Protein AF-A0A7J7Z7W8-F1 (afdb_monomer_lite)

Structure (mmCIF, N/CA/C/O backbone):
data_AF-A0A7J7Z7W8-F1
#
_entry.id   AF-A0A7J7Z7W8-F1
#
loop_
_atom_site.group_PDB
_atom_site.id
_atom_site.type_symbol
_atom_site.label_atom_id
_atom_site.label_alt_id
_atom_site.label_comp_id
_atom_site.label_asym_id
_atom_site.label_entity_id
_atom_site.label_seq_id
_atom_site.pdbx_PDB_ins_code
_atom_site.Cartn_x
_atom_site.Cartn_y
_atom_site.Cartn_z
_atom_site.occupancy
_atom_site.B_iso_or_equiv
_atom_site.auth_seq_id
_atom_site.auth_comp_id
_atom_site.auth_asym_id
_atom_site.auth_atom_id
_atom_site.pdbx_PDB_model_num
ATOM 1 N N . MET A 1 1 ? 23.072 -9.572 16.597 1.00 33.06 1 MET A N 1
ATOM 2 C CA . MET A 1 1 ? 23.323 -9.308 15.167 1.00 33.06 1 MET A CA 1
ATOM 3 C C . MET A 1 1 ? 21.996 -9.580 14.479 1.00 33.06 1 MET A C 1
ATOM 5 O O . MET A 1 1 ? 21.644 -10.738 14.329 1.00 33.06 1 MET A O 1
ATOM 9 N N . VAL A 1 2 ? 21.174 -8.546 14.287 1.00 29.77 2 VAL A N 1
ATOM 10 C CA . VAL A 1 2 ? 19.830 -8.699 13.705 1.00 29.77 2 VAL A CA 1
ATOM 11 C C . VAL A 1 2 ? 20.012 -8.592 12.200 1.00 29.77 2 VAL A C 1
ATOM 13 O O . VAL A 1 2 ? 20.469 -7.557 11.722 1.00 29.77 2 VAL A O 1
ATOM 16 N N . SER A 1 3 ? 19.764 -9.687 11.484 1.00 31.36 3 SER A N 1
ATOM 17 C CA . SER A 1 3 ? 19.726 -9.650 10.025 1.00 31.36 3 SER A CA 1
ATOM 18 C C . SER A 1 3 ? 18.540 -8.768 9.624 1.00 31.36 3 SER A C 1
ATOM 20 O O . SER A 1 3 ? 17.443 -9.009 10.134 1.00 31.36 3 SER A O 1
ATOM 22 N N . PRO A 1 4 ? 18.718 -7.727 8.796 1.00 38.06 4 PRO A N 1
ATOM 23 C CA . PRO A 1 4 ? 17.596 -6.949 8.291 1.00 38.06 4 PRO A CA 1
ATOM 24 C C . PRO A 1 4 ? 16.749 -7.873 7.410 1.00 38.06 4 PRO A C 1
ATOM 26 O O . PRO A 1 4 ? 17.169 -8.250 6.320 1.00 38.06 4 PRO A O 1
ATOM 29 N N . CYS A 1 5 ? 15.595 -8.313 7.915 1.00 40.31 5 CYS A N 1
ATOM 30 C CA . CYS A 1 5 ? 14.679 -9.164 7.165 1.00 40.31 5 CYS A CA 1
ATOM 31 C C . CYS A 1 5 ? 14.107 -8.374 5.975 1.00 40.31 5 CYS A C 1
ATOM 33 O O . CYS A 1 5 ? 13.379 -7.409 6.202 1.00 40.31 5 CYS A O 1
ATOM 35 N N . PRO A 1 6 ? 14.327 -8.802 4.719 1.00 45.56 6 PRO A N 1
ATOM 36 C CA . PRO A 1 6 ? 13.657 -8.243 3.540 1.00 45.56 6 PRO A CA 1
ATOM 37 C C . PRO A 1 6 ? 12.167 -8.651 3.443 1.00 45.56 6 PRO A C 1
ATOM 39 O O . PRO A 1 6 ? 11.600 -8.644 2.360 1.00 45.56 6 PRO A O 1
ATOM 42 N N . LEU A 1 7 ? 11.547 -9.066 4.556 1.00 53.44 7 LEU A N 1
ATOM 43 C CA . LEU A 1 7 ? 10.256 -9.769 4.609 1.00 53.44 7 LEU A CA 1
ATOM 44 C C . LEU A 1 7 ? 9.071 -8.883 5.033 1.00 53.44 7 LEU A C 1
ATOM 46 O O . LEU A 1 7 ? 7.964 -9.387 5.147 1.00 53.44 7 LEU A O 1
ATOM 50 N N . LEU A 1 8 ? 9.283 -7.590 5.294 1.00 70.12 8 LEU A N 1
ATOM 51 C CA . LEU A 1 8 ? 8.230 -6.698 5.804 1.00 70.12 8 LEU A CA 1
ATOM 52 C C . LEU A 1 8 ? 7.486 -5.901 4.719 1.00 70.12 8 LEU A C 1
ATOM 54 O O . LEU A 1 8 ? 6.616 -5.104 5.054 1.00 70.12 8 LEU A O 1
ATOM 58 N N . SER A 1 9 ? 7.796 -6.067 3.433 1.00 77.62 9 SER A N 1
ATOM 59 C CA . SER A 1 9 ? 7.001 -5.437 2.375 1.00 77.62 9 SER A CA 1
ATOM 60 C C . SER A 1 9 ? 5.740 -6.248 2.081 1.00 77.62 9 SER A C 1
ATOM 62 O O . SER A 1 9 ? 5.758 -7.477 2.089 1.00 77.62 9 SER A O 1
ATOM 64 N N . LEU A 1 10 ? 4.642 -5.554 1.796 1.00 86.56 10 LEU A N 1
ATOM 65 C CA . LEU A 1 10 ? 3.400 -6.159 1.332 1.00 86.56 10 LEU A CA 1
ATOM 66 C C . LEU A 1 10 ? 3.492 -6.370 -0.192 1.00 86.56 10 LEU A C 1
ATOM 68 O O . LEU A 1 10 ? 3.542 -5.378 -0.929 1.00 86.56 10 LEU A O 1
ATOM 72 N N . PRO A 1 11 ? 3.553 -7.620 -0.690 1.00 88.31 11 PRO A N 1
ATOM 73 C CA . PRO A 1 11 ? 3.566 -7.890 -2.121 1.00 88.31 11 PRO A CA 1
ATOM 74 C C . PRO A 1 11 ? 2.190 -7.635 -2.733 1.00 88.31 11 PRO A C 1
ATOM 76 O O . PRO A 1 11 ? 1.158 -7.925 -2.125 1.00 88.31 11 PRO A O 1
ATOM 79 N N . VAL A 1 12 ? 2.175 -7.118 -3.958 1.00 89.12 12 VAL A N 1
ATOM 80 C CA . VAL A 1 12 ? 0.946 -6.819 -4.697 1.00 89.12 12 VAL A CA 1
ATOM 81 C C . VAL A 1 12 ? 1.033 -7.427 -6.089 1.00 89.12 12 VAL A C 1
ATOM 83 O O . VAL A 1 12 ? 2.058 -7.337 -6.757 1.00 89.12 12 VAL A O 1
ATOM 86 N N . SER A 1 13 ? -0.066 -8.021 -6.547 1.00 89.94 13 SER A N 1
ATOM 87 C CA . SER A 1 13 ? -0.186 -8.555 -7.903 1.00 89.94 13 SER A CA 1
ATOM 88 C C . SER A 1 13 ? -1.313 -7.842 -8.644 1.00 89.94 13 SER A C 1
ATOM 90 O O . SER A 1 13 ? -2.403 -7.650 -8.109 1.00 89.94 13 SER A O 1
ATOM 92 N N . LEU A 1 14 ? -1.050 -7.455 -9.893 1.00 88.31 14 LEU A N 1
ATOM 93 C CA . LEU A 1 14 ? -2.052 -6.952 -10.843 1.00 88.31 14 LEU A CA 1
ATOM 94 C C . LEU A 1 14 ? -2.590 -8.072 -11.752 1.00 88.31 14 LEU A C 1
ATOM 96 O O . LEU A 1 14 ? -3.246 -7.803 -12.760 1.00 88.31 14 LEU A O 1
ATOM 100 N N . GLY A 1 15 ? -2.247 -9.330 -11.465 1.00 87.25 15 GLY A N 1
ATOM 101 C CA . GLY A 1 15 ? -2.573 -10.504 -12.275 1.00 87.25 15 GLY A CA 1
ATOM 102 C C . GLY A 1 15 ? -1.638 -10.718 -13.470 1.00 87.25 15 GLY A C 1
ATOM 103 O O . GLY A 1 15 ? -1.254 -11.851 -13.738 1.00 87.25 15 GLY A O 1
ATOM 104 N N . PHE A 1 16 ? -1.236 -9.655 -14.177 1.00 89.62 16 PHE A N 1
ATOM 105 C CA . PHE A 1 16 ? -0.232 -9.739 -15.255 1.00 89.62 16 PHE A CA 1
ATOM 106 C C . PHE A 1 16 ? 1.184 -9.333 -14.817 1.00 89.62 16 PHE A C 1
ATOM 108 O O . PHE A 1 16 ? 2.139 -9.561 -15.558 1.00 89.62 16 PHE A O 1
ATOM 115 N N . PHE A 1 17 ? 1.313 -8.697 -13.651 1.00 89.00 17 PHE A N 1
ATOM 116 C CA . PHE A 1 17 ? 2.566 -8.182 -13.107 1.00 89.00 17 PHE A CA 1
ATOM 117 C C . PHE A 1 17 ? 2.568 -8.359 -11.588 1.00 89.00 17 PHE A C 1
ATOM 119 O O . PHE A 1 17 ? 1.592 -7.985 -10.935 1.00 89.00 17 PHE A O 1
ATOM 126 N N . GLU A 1 18 ? 3.639 -8.945 -11.052 1.00 87.94 18 GLU A N 1
ATOM 127 C CA . GLU A 1 18 ? 3.727 -9.372 -9.644 1.00 87.94 18 GLU A CA 1
ATOM 128 C C . GLU A 1 18 ? 4.932 -8.774 -8.900 1.00 87.94 18 GLU A C 1
ATOM 130 O O . GLU A 1 18 ? 5.027 -8.899 -7.683 1.00 87.94 18 GLU A O 1
ATOM 135 N N . ASP A 1 19 ? 5.833 -8.081 -9.603 1.00 89.62 19 ASP A N 1
ATOM 136 C CA . ASP A 1 19 ? 7.019 -7.442 -9.020 1.00 89.62 19 ASP A CA 1
ATOM 137 C C . ASP A 1 19 ? 6.677 -6.055 -8.440 1.00 89.62 19 ASP A C 1
ATOM 139 O O . ASP A 1 19 ? 7.302 -5.040 -8.763 1.00 89.62 19 ASP A O 1
ATOM 143 N N . ILE A 1 20 ? 5.632 -5.995 -7.605 1.00 90.75 20 ILE A N 1
ATOM 144 C CA . ILE A 1 20 ? 5.186 -4.786 -6.899 1.00 90.75 20 ILE A CA 1
ATOM 145 C C . ILE A 1 20 ? 5.286 -5.020 -5.398 1.00 90.75 20 ILE A C 1
ATOM 147 O O . ILE A 1 20 ? 4.735 -5.983 -4.863 1.00 90.75 20 ILE A O 1
ATOM 151 N N . LEU A 1 21 ? 5.944 -4.098 -4.703 1.00 90.38 21 LEU A N 1
ATOM 152 C CA . LEU A 1 21 ? 6.161 -4.174 -3.263 1.00 90.38 21 LEU A CA 1
ATOM 153 C C . LEU A 1 21 ? 5.723 -2.868 -2.602 1.00 90.38 21 LEU A C 1
ATOM 155 O O . LEU A 1 21 ? 6.112 -1.786 -3.039 1.00 90.38 21 LEU A O 1
ATOM 159 N N . ILE A 1 22 ? 4.940 -2.954 -1.529 1.00 91.25 22 ILE A N 1
ATOM 160 C CA . ILE A 1 22 ? 4.631 -1.805 -0.673 1.00 91.25 22 ILE A CA 1
ATOM 161 C C . ILE A 1 22 ? 5.493 -1.911 0.591 1.00 91.25 22 ILE A C 1
ATOM 163 O O . ILE A 1 22 ? 5.314 -2.848 1.372 1.00 91.25 22 ILE A O 1
ATOM 167 N N . PRO A 1 23 ? 6.441 -0.988 0.807 1.00 90.81 23 PRO A N 1
ATOM 168 C CA . PRO A 1 23 ? 7.260 -0.977 2.002 1.00 90.81 23 PRO A CA 1
ATOM 169 C C . PRO A 1 23 ? 6.432 -0.660 3.259 1.00 90.81 23 PRO A C 1
ATOM 171 O O . PRO A 1 23 ? 5.461 0.098 3.170 1.00 90.81 23 PRO A O 1
ATOM 174 N N . PRO A 1 24 ? 6.843 -1.148 4.442 1.00 87.25 24 PRO A N 1
ATOM 175 C CA . PRO A 1 24 ? 6.146 -0.889 5.700 1.00 87.25 24 PRO A CA 1
ATOM 176 C C . PRO A 1 24 ? 6.056 0.604 6.039 1.00 87.25 24 PRO A C 1
ATOM 178 O O . PRO A 1 24 ? 5.051 1.058 6.587 1.00 87.25 24 PRO A O 1
ATOM 181 N N . GLU A 1 25 ? 7.062 1.403 5.665 1.00 88.44 25 GLU A N 1
ATOM 182 C CA . GLU A 1 25 ? 7.016 2.861 5.845 1.00 88.44 25 GLU A CA 1
ATOM 183 C C . GLU A 1 25 ? 5.948 3.556 4.987 1.00 88.44 25 GLU A C 1
ATOM 185 O O . GLU A 1 25 ? 5.559 4.685 5.281 1.00 88.44 25 GLU A O 1
ATOM 190 N N . SER A 1 26 ? 5.470 2.890 3.936 1.00 90.69 26 SER A N 1
ATOM 191 C CA . SER A 1 26 ? 4.446 3.391 3.014 1.00 90.69 26 SER A CA 1
ATOM 192 C C . SER A 1 26 ? 3.057 2.795 3.280 1.00 90.69 26 SER A C 1
ATOM 194 O O . SER A 1 26 ? 2.133 2.993 2.486 1.00 90.69 26 SER A O 1
ATOM 196 N N . LEU A 1 27 ? 2.893 2.084 4.399 1.00 90.25 27 LEU A N 1
ATOM 197 C CA . LEU A 1 27 ? 1.598 1.629 4.903 1.00 90.25 27 LEU A CA 1
ATOM 198 C C . LEU A 1 27 ? 0.879 2.734 5.690 1.00 90.25 27 LEU A C 1
ATOM 200 O O . LEU A 1 27 ? 1.465 3.757 6.057 1.00 90.25 27 LEU A O 1
ATOM 204 N N . GLN A 1 28 ? -0.409 2.520 5.958 1.00 88.88 28 GLN A N 1
ATOM 205 C CA . GLN A 1 28 ? -1.223 3.437 6.755 1.00 88.88 28 GLN A CA 1
ATOM 206 C C . GLN A 1 28 ? -0.808 3.408 8.219 1.00 88.88 28 GLN A C 1
ATOM 208 O O . GLN A 1 28 ? -0.731 2.348 8.826 1.00 88.88 28 GLN A O 1
ATOM 213 N N . GLN A 1 29 ? -0.528 4.584 8.777 1.00 87.62 29 GLN A N 1
ATOM 214 C CA . GLN A 1 29 ? -0.043 4.718 10.144 1.00 87.62 29 GLN A CA 1
ATOM 215 C C . GLN A 1 29 ? -1.201 5.024 11.107 1.00 87.62 29 GLN A C 1
ATOM 217 O O . GLN A 1 29 ? -2.076 5.817 10.745 1.00 87.62 29 GLN A O 1
ATOM 222 N N . PRO A 1 30 ? -1.185 4.466 12.329 1.00 89.44 30 PRO A N 1
ATOM 223 C CA . PRO A 1 30 ? -0.219 3.484 12.842 1.00 89.44 30 PRO A CA 1
ATOM 224 C C . PRO A 1 30 ? -0.428 2.066 12.266 1.00 89.44 30 PRO A C 1
ATOM 226 O O . PRO A 1 30 ? -1.527 1.522 12.325 1.00 89.44 30 PRO A O 1
ATOM 229 N N . ALA A 1 31 ? 0.638 1.459 11.727 1.00 86.50 31 ALA A N 1
ATOM 230 C CA . ALA A 1 31 ? 0.623 0.082 11.214 1.00 86.50 31 ALA A CA 1
ATOM 231 C C . ALA A 1 31 ? 1.392 -0.858 12.152 1.00 86.50 31 ALA A C 1
ATOM 233 O O . ALA A 1 31 ? 2.498 -0.529 12.591 1.00 86.50 31 ALA A O 1
ATOM 234 N N . LYS A 1 32 ? 0.859 -2.055 12.399 1.00 87.94 32 LYS A N 1
ATOM 235 C CA . LYS A 1 32 ? 1.526 -3.139 13.133 1.00 87.94 32 LYS A CA 1
ATOM 236 C C . LYS A 1 32 ? 1.520 -4.415 12.298 1.00 87.94 32 LYS A C 1
ATOM 238 O O . LYS A 1 32 ? 0.547 -4.703 11.613 1.00 87.94 32 LYS A O 1
ATOM 243 N N . PHE A 1 33 ? 2.612 -5.170 12.339 1.00 86.88 33 PHE A N 1
ATOM 244 C CA . PHE A 1 33 ? 2.661 -6.498 11.733 1.00 86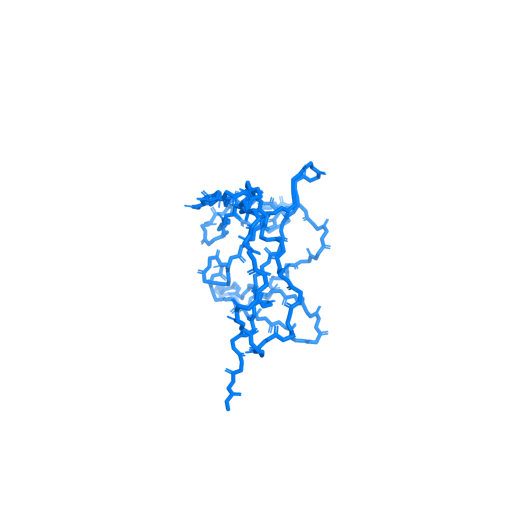.88 33 PHE A CA 1
ATOM 245 C C . PHE A 1 33 ? 2.290 -7.535 12.791 1.00 86.88 33 PHE A C 1
ATOM 247 O O . PHE A 1 33 ? 2.921 -7.578 13.852 1.00 86.88 33 PHE A O 1
ATOM 254 N N . ASP A 1 34 ? 1.269 -8.340 12.516 1.00 85.62 34 ASP A N 1
ATOM 255 C CA . ASP A 1 34 ? 0.889 -9.462 13.365 1.00 85.62 34 ASP A CA 1
ATOM 256 C C . ASP A 1 34 ? 1.703 -10.699 12.961 1.00 85.62 34 ASP A C 1
ATOM 258 O O . ASP A 1 34 ? 1.527 -11.247 11.875 1.00 85.62 34 ASP A O 1
ATOM 262 N N . ASP A 1 35 ? 2.622 -11.139 13.826 1.00 83.31 35 ASP A N 1
ATOM 263 C CA . ASP A 1 35 ? 3.480 -12.300 13.552 1.00 83.31 35 ASP A CA 1
ATOM 264 C C . ASP A 1 35 ? 2.712 -13.634 13.605 1.00 83.31 35 ASP A C 1
ATOM 266 O O . ASP A 1 35 ? 3.125 -14.607 12.975 1.00 83.31 35 ASP A O 1
ATOM 270 N N . ALA A 1 36 ? 1.584 -13.702 14.315 1.00 84.81 36 ALA A N 1
ATOM 271 C CA . ALA A 1 36 ? 0.785 -14.921 14.389 1.00 84.81 36 ALA A CA 1
ATOM 272 C C . ALA A 1 36 ? -0.020 -15.137 13.102 1.00 84.81 36 ALA A C 1
ATOM 274 O O . ALA A 1 36 ? -0.095 -16.265 12.609 1.00 84.81 36 ALA A O 1
ATOM 275 N N . GLU A 1 37 ? -0.590 -14.064 12.554 1.00 82.06 37 GLU A N 1
ATOM 276 C CA . GLU A 1 37 ? -1.403 -14.106 11.331 1.00 82.06 37 GLU A CA 1
ATOM 277 C C . GLU A 1 37 ? -0.599 -13.793 10.058 1.00 82.06 37 GLU A C 1
ATOM 279 O O . GLU A 1 37 ? -1.066 -14.067 8.956 1.00 82.06 37 GLU A O 1
ATOM 284 N N . GLN A 1 38 ? 0.638 -13.298 10.199 1.00 83.31 38 GLN A N 1
ATOM 285 C CA . GLN A 1 38 ? 1.519 -12.863 9.106 1.00 83.31 38 GLN A CA 1
ATOM 286 C C . GLN A 1 38 ? 0.859 -11.806 8.202 1.00 83.31 38 GLN A C 1
ATOM 288 O O . GLN A 1 38 ? 1.054 -11.797 6.984 1.00 83.31 38 GLN A O 1
ATOM 293 N N . VAL A 1 39 ? 0.083 -10.900 8.805 1.00 86.19 39 VAL A N 1
ATOM 294 C CA . VAL A 1 39 ? -0.644 -9.823 8.118 1.00 86.19 39 VAL A CA 1
ATOM 295 C C . VAL A 1 39 ? -0.316 -8.461 8.713 1.00 86.19 39 VAL A C 1
ATOM 297 O O . VAL A 1 39 ? 0.060 -8.321 9.879 1.00 86.19 39 VAL A O 1
ATOM 300 N N . TRP A 1 40 ? -0.475 -7.430 7.890 1.00 87.88 40 TRP A N 1
ATOM 301 C CA . TRP A 1 40 ? -0.397 -6.047 8.338 1.00 87.88 40 TRP A CA 1
ATOM 302 C C . TRP A 1 40 ? -1.744 -5.591 8.882 1.00 87.88 40 TRP A C 1
ATOM 304 O O . TRP A 1 40 ? -2.780 -5.831 8.271 1.00 87.88 40 TRP A O 1
ATOM 314 N N . VAL A 1 41 ? -1.721 -4.899 10.013 1.00 89.56 41 VAL A N 1
ATOM 315 C CA . VAL A 1 41 ? -2.901 -4.342 10.667 1.00 89.56 41 VAL A CA 1
ATOM 316 C C . VAL A 1 41 ? -2.726 -2.838 10.757 1.00 89.56 41 VAL A C 1
ATOM 318 O O . VAL A 1 41 ? -1.721 -2.346 11.275 1.00 89.56 41 VAL A O 1
ATOM 321 N N . TRP A 1 42 ? -3.700 -2.105 10.240 1.00 90.81 42 TRP A N 1
ATOM 322 C CA . TRP A 1 42 ? -3.806 -0.670 10.424 1.00 90.81 42 TRP A CA 1
ATOM 323 C C . TRP A 1 42 ? -4.698 -0.383 11.629 1.00 90.81 42 TRP A C 1
ATOM 325 O O . TRP A 1 42 ? -5.852 -0.801 11.668 1.00 90.81 42 TRP A O 1
ATOM 335 N N . GLU A 1 43 ? -4.161 0.316 12.622 1.00 90.00 43 GLU A N 1
ATOM 336 C CA . GLU A 1 43 ? -4.902 0.701 13.819 1.00 90.00 43 GLU A CA 1
ATOM 337 C C . GLU A 1 43 ? -5.508 2.094 13.598 1.00 90.00 43 GLU A C 1
ATOM 339 O O . GLU A 1 43 ? -4.840 3.125 13.672 1.00 90.00 43 GLU A O 1
ATOM 344 N N . TYR A 1 44 ? -6.790 2.125 13.248 1.00 86.12 44 TYR A N 1
ATOM 345 C CA . TYR A 1 44 ? -7.525 3.346 12.953 1.00 86.12 44 TYR A CA 1
ATOM 346 C C . TYR A 1 44 ? -8.134 3.936 14.230 1.00 86.12 44 TYR A C 1
ATOM 348 O O . TYR A 1 44 ? -9.091 3.398 14.789 1.00 86.12 44 TYR A O 1
ATOM 356 N N . GLU A 1 45 ? -7.582 5.054 14.704 1.00 86.44 45 GLU A N 1
ATOM 357 C CA . GLU A 1 45 ? -8.093 5.761 15.882 1.00 86.44 45 GLU A CA 1
ATOM 358 C C . GLU A 1 45 ? -9.330 6.610 15.547 1.00 86.44 45 GLU A C 1
ATOM 360 O O . GLU A 1 45 ? -9.291 7.502 14.697 1.00 86.44 45 GLU A O 1
ATOM 365 N N . THR A 1 46 ? -10.425 6.367 16.268 1.00 82.12 46 THR A N 1
ATOM 366 C CA . THR A 1 46 ? -11.668 7.149 16.215 1.00 82.12 46 THR A CA 1
ATOM 367 C C . THR A 1 46 ? -12.015 7.718 17.591 1.00 82.12 46 THR A C 1
ATOM 369 O O . THR A 1 46 ? -11.422 7.351 18.606 1.00 82.12 46 THR A O 1
ATOM 372 N N . GLU A 1 47 ? -13.020 8.595 17.652 1.00 81.69 47 GLU A N 1
ATOM 373 C CA . GLU A 1 47 ? -13.546 9.141 18.913 1.00 81.69 47 GLU A CA 1
ATOM 374 C C . GLU A 1 47 ? -14.122 8.049 19.841 1.00 81.69 47 GLU A C 1
ATOM 376 O O . GLU A 1 47 ? -14.219 8.247 21.053 1.00 81.69 47 GLU A O 1
ATOM 381 N N . GLU A 1 48 ? -14.484 6.894 19.275 1.00 79.50 48 GLU A N 1
ATOM 382 C CA . GLU A 1 48 ? -15.086 5.746 19.961 1.00 79.50 48 GLU A CA 1
ATOM 383 C C . GLU A 1 48 ? -14.044 4.690 20.380 1.00 79.50 48 GLU A C 1
ATOM 385 O O . GLU A 1 48 ? -14.357 3.794 21.169 1.00 79.50 48 GLU A O 1
ATOM 390 N N . GLY A 1 49 ? -12.798 4.818 19.910 1.00 83.38 49 GLY A N 1
ATOM 391 C CA . GLY A 1 49 ? -11.688 3.911 20.205 1.00 83.38 49 GLY A CA 1
ATOM 392 C C . GLY A 1 49 ? -10.809 3.602 18.989 1.00 83.38 49 GLY A C 1
ATOM 393 O O . GLY A 1 49 ? -11.030 4.108 17.889 1.00 83.38 49 GLY A O 1
ATOM 394 N N . ALA A 1 50 ? -9.798 2.759 19.202 1.00 85.38 50 ALA A N 1
ATOM 395 C CA . ALA A 1 50 ? -8.943 2.231 18.142 1.00 85.38 50 ALA A CA 1
ATOM 396 C C . ALA A 1 50 ? -9.590 0.998 17.489 1.00 85.38 50 ALA A C 1
ATO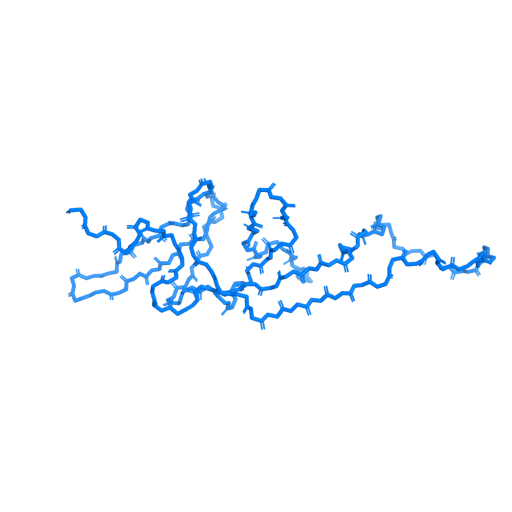M 398 O O . ALA A 1 50 ? -10.025 0.078 18.188 1.00 85.38 50 ALA A O 1
ATOM 399 N N . HIS A 1 51 ? -9.649 0.987 16.159 1.00 87.62 51 HIS A N 1
ATOM 400 C CA . HIS A 1 51 ? -10.160 -0.113 15.348 1.00 87.62 51 HIS A CA 1
ATOM 401 C C . HIS A 1 51 ? -9.024 -0.776 14.575 1.00 87.62 51 HIS A C 1
ATOM 403 O O . HIS A 1 51 ? -8.326 -0.118 13.811 1.00 87.62 51 HIS A O 1
ATOM 409 N N . ASP A 1 52 ? -8.884 -2.089 14.728 1.00 89.06 52 ASP A N 1
ATOM 410 C CA . ASP A 1 52 ? -7.895 -2.874 13.996 1.00 89.06 52 ASP A CA 1
ATOM 411 C C . ASP A 1 52 ? -8.455 -3.294 12.632 1.00 89.06 52 ASP A C 1
ATOM 413 O O . ASP A 1 52 ? -9.419 -4.058 12.542 1.00 89.06 52 ASP A O 1
ATOM 417 N N . LEU A 1 53 ? -7.855 -2.771 11.565 1.00 88.62 53 LEU A N 1
ATOM 418 C CA . LEU A 1 53 ? -8.179 -3.080 10.177 1.00 88.62 53 LEU A CA 1
ATOM 419 C C . LEU A 1 53 ? -7.082 -3.961 9.583 1.00 88.62 53 LEU A C 1
ATOM 421 O O . LEU A 1 53 ? -5.959 -3.519 9.343 1.00 88.62 53 LEU A O 1
ATOM 425 N N . TYR A 1 54 ? -7.417 -5.223 9.347 1.00 88.50 54 TYR A N 1
ATOM 426 C CA . TYR A 1 54 ? -6.497 -6.224 8.823 1.00 88.50 54 TYR A CA 1
ATOM 427 C C . TYR A 1 54 ? -6.353 -6.084 7.304 1.00 88.50 54 TYR A C 1
ATOM 429 O O . TYR A 1 54 ? -7.327 -5.841 6.589 1.00 88.50 54 TYR A O 1
ATOM 437 N N . MET A 1 55 ? -5.124 -6.211 6.807 1.00 86.94 55 MET A N 1
ATOM 438 C CA . MET A 1 55 ? -4.822 -6.321 5.382 1.00 86.94 55 MET A CA 1
ATOM 439 C C . MET A 1 55 ? -4.849 -7.793 4.984 1.00 86.94 55 MET A C 1
ATOM 441 O O . MET A 1 55 ? -3.811 -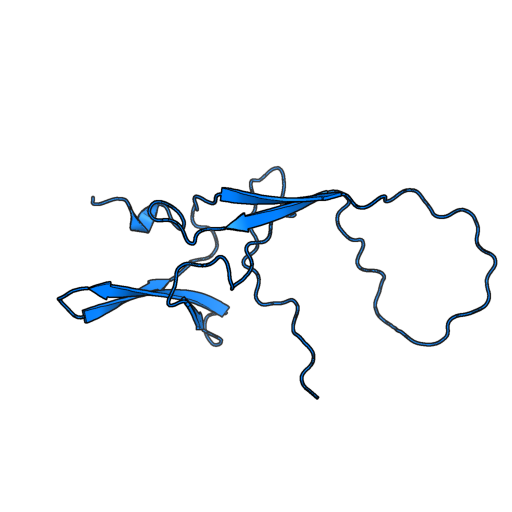8.458 4.942 1.00 86.94 55 MET A O 1
ATOM 445 N N . ASP A 1 56 ? -6.047 -8.296 4.706 1.00 82.88 56 ASP A N 1
ATOM 446 C CA . ASP A 1 56 ? -6.241 -9.683 4.308 1.00 82.88 56 ASP A CA 1
ATOM 447 C C . ASP A 1 56 ? -5.625 -9.977 2.935 1.00 82.88 56 ASP A C 1
ATOM 449 O O . ASP A 1 56 ? -5.748 -9.220 1.964 1.00 82.88 56 ASP A O 1
ATOM 453 N N . THR A 1 57 ? -4.954 -11.124 2.832 1.00 81.25 57 THR A N 1
ATOM 454 C CA . THR A 1 57 ? -4.387 -11.573 1.561 1.00 81.25 57 THR A CA 1
ATOM 455 C C . THR A 1 57 ? -5.497 -11.960 0.588 1.00 81.25 57 THR A C 1
ATOM 457 O O . THR A 1 57 ? -6.392 -12.728 0.936 1.00 81.25 57 THR A O 1
ATOM 460 N N . GLY A 1 58 ? -5.390 -11.509 -0.662 1.00 82.06 58 GLY A N 1
ATOM 461 C CA . GLY A 1 58 ? -6.338 -11.855 -1.726 1.00 82.06 58 GLY A CA 1
ATOM 462 C C . GLY A 1 58 ? -7.521 -10.896 -1.863 1.00 82.06 58 GLY A C 1
ATOM 463 O O . GLY A 1 58 ? -8.329 -11.082 -2.772 1.00 82.06 58 GLY A O 1
ATOM 464 N N . GLU A 1 59 ? -7.607 -9.863 -1.025 1.00 86.56 59 GLU A N 1
ATOM 465 C CA . GLU A 1 59 ? -8.537 -8.757 -1.241 1.00 86.56 59 GLU A CA 1
ATOM 466 C C . GLU A 1 59 ? -8.003 -7.741 -2.259 1.00 86.56 59 GLU A C 1
ATOM 468 O O . GLU A 1 59 ? -6.798 -7.568 -2.459 1.00 86.56 59 GLU A O 1
ATOM 473 N N . GLU A 1 60 ? -8.930 -7.048 -2.919 1.00 89.88 60 GLU A N 1
ATOM 474 C CA . GLU A 1 60 ? -8.595 -5.981 -3.854 1.00 89.88 60 GLU A CA 1
ATOM 475 C C . GLU A 1 60 ? -8.165 -4.718 -3.099 1.00 89.88 60 GLU A C 1
ATOM 477 O O . GLU A 1 60 ? -8.909 -4.160 -2.283 1.00 89.88 60 GLU A O 1
ATOM 482 N N . ILE A 1 61 ? -6.972 -4.222 -3.431 1.00 90.81 61 ILE A N 1
ATOM 483 C CA . ILE A 1 61 ? -6.406 -3.008 -2.845 1.00 90.81 61 ILE A CA 1
ATOM 484 C C . ILE A 1 61 ? -6.234 -1.907 -3.893 1.00 90.81 61 ILE A C 1
ATOM 486 O O . ILE A 1 61 ? -5.926 -2.163 -5.059 1.00 90.81 61 ILE A O 1
ATOM 490 N N . ARG A 1 62 ? -6.373 -0.651 -3.469 1.00 93.12 62 ARG A N 1
ATOM 491 C CA . ARG A 1 62 ? -5.901 0.521 -4.213 1.00 93.12 62 ARG A CA 1
ATOM 492 C C . ARG A 1 62 ? -4.574 0.965 -3.638 1.00 93.12 62 ARG A C 1
ATOM 494 O O . ARG A 1 62 ? -4.488 1.295 -2.463 1.00 93.12 62 ARG A O 1
ATOM 501 N N . PHE A 1 63 ? -3.561 1.048 -4.480 1.00 94.00 63 PHE A N 1
ATOM 502 C CA . PHE A 1 63 ? -2.264 1.592 -4.110 1.00 94.00 63 PHE A CA 1
ATOM 503 C C . PHE A 1 63 ? -1.817 2.608 -5.149 1.00 94.00 63 PHE A C 1
ATOM 505 O O . PHE A 1 63 ? -2.308 2.641 -6.281 1.00 94.00 63 PHE A O 1
ATOM 512 N N . ARG A 1 64 ? -0.879 3.454 -4.749 1.00 94.81 64 ARG A N 1
ATOM 513 C CA . ARG A 1 64 ? -0.242 4.432 -5.618 1.00 94.81 64 ARG A CA 1
ATOM 514 C C . ARG A 1 64 ? 1.193 4.005 -5.866 1.00 94.81 64 ARG A C 1
ATOM 516 O O . ARG A 1 64 ? 1.916 3.740 -4.916 1.00 94.81 64 ARG A O 1
ATOM 523 N N . VAL A 1 65 ? 1.617 3.972 -7.125 1.00 94.88 65 VAL A N 1
ATOM 524 C CA . VAL A 1 65 ? 3.036 3.785 -7.456 1.00 94.88 65 VAL A CA 1
ATOM 525 C C . VAL A 1 65 ? 3.791 5.055 -7.072 1.00 94.88 65 VAL A C 1
ATOM 527 O O . VAL A 1 65 ? 3.391 6.156 -7.463 1.00 94.88 65 VAL A O 1
ATOM 530 N N . VAL A 1 66 ? 4.846 4.900 -6.278 1.00 94.56 66 VAL A N 1
ATOM 531 C CA . VAL A 1 66 ? 5.686 6.007 -5.796 1.00 94.56 66 VAL A CA 1
ATOM 532 C C . VAL A 1 66 ? 7.099 5.958 -6.356 1.00 94.56 66 VAL A C 1
ATOM 534 O O . VAL A 1 66 ? 7.718 7.012 -6.472 1.00 94.56 66 VAL A O 1
ATOM 537 N N . ASP A 1 67 ? 7.581 4.774 -6.729 1.00 92.19 67 ASP A N 1
ATOM 538 C CA . ASP A 1 67 ? 8.903 4.594 -7.320 1.00 92.19 67 ASP A CA 1
ATOM 539 C C . ASP A 1 67 ? 8.911 3.407 -8.292 1.00 92.19 67 ASP A C 1
ATOM 541 O O . ASP A 1 67 ? 8.087 2.490 -8.192 1.00 92.19 67 ASP A O 1
ATOM 545 N N . GLU A 1 68 ? 9.840 3.439 -9.244 1.00 93.25 68 GLU A N 1
ATOM 546 C CA . GLU A 1 68 ? 10.059 2.368 -10.211 1.00 93.25 68 GLU A CA 1
ATOM 547 C C . GLU A 1 68 ? 11.556 2.130 -10.423 1.00 93.25 68 GLU A C 1
ATOM 549 O O . GLU A 1 68 ? 12.348 3.069 -10.507 1.00 93.25 68 GLU A O 1
ATOM 554 N N . SER A 1 69 ? 11.948 0.863 -10.533 1.00 88.69 69 SER A N 1
ATOM 555 C CA . SER A 1 69 ? 13.343 0.465 -10.702 1.00 88.69 69 SER A CA 1
ATOM 556 C C . SER A 1 69 ? 13.486 -0.519 -11.851 1.00 88.69 69 SER A C 1
ATOM 558 O O . SER A 1 69 ? 12.726 -1.483 -11.963 1.00 88.69 69 SER A O 1
ATOM 560 N N . PHE A 1 70 ? 14.490 -0.280 -12.694 1.00 89.88 70 PHE A N 1
ATOM 561 C CA . PHE A 1 70 ? 14.879 -1.177 -13.773 1.00 89.88 70 PHE A CA 1
ATOM 562 C C . PHE A 1 70 ? 16.284 -1.704 -13.521 1.00 89.88 70 PHE A C 1
ATOM 564 O O . PHE A 1 70 ? 17.219 -0.928 -13.311 1.00 89.88 70 PHE A O 1
ATOM 571 N N . VAL A 1 71 ? 16.440 -3.020 -13.608 1.00 86.25 71 VAL A N 1
ATOM 572 C CA . VAL A 1 71 ? 17.733 -3.691 -13.478 1.00 86.25 71 VAL A CA 1
ATOM 573 C C . VAL A 1 71 ? 18.121 -4.267 -14.834 1.00 86.25 71 VAL A C 1
ATOM 575 O O . VAL A 1 71 ? 17.366 -5.028 -15.444 1.00 86.25 71 VAL A O 1
ATOM 578 N N . ASP A 1 72 ? 19.308 -3.897 -15.323 1.00 81.81 72 ASP A N 1
ATOM 579 C CA . ASP A 1 72 ? 19.845 -4.473 -16.554 1.00 81.81 72 ASP A CA 1
ATOM 580 C C . ASP A 1 72 ? 20.183 -5.950 -16.324 1.00 81.81 72 ASP A C 1
ATOM 582 O O . ASP A 1 72 ? 21.094 -6.297 -15.575 1.00 81.81 72 ASP A O 1
ATOM 586 N N . THR A 1 73 ? 19.424 -6.824 -16.980 1.00 79.38 73 THR A N 1
ATOM 587 C CA . THR A 1 73 ? 19.593 -8.283 -16.917 1.00 79.38 73 THR A CA 1
ATOM 588 C C . THR A 1 73 ? 20.398 -8.822 -18.097 1.00 79.38 73 THR A C 1
ATOM 590 O O . THR A 1 73 ? 20.426 -10.034 -18.338 1.00 79.38 73 THR A O 1
ATOM 593 N N . SER A 1 74 ? 21.071 -7.938 -18.840 1.00 77.38 74 SER A N 1
ATOM 594 C CA . SER A 1 74 ? 22.004 -8.335 -19.887 1.00 77.38 74 SER A CA 1
ATOM 595 C C . SER A 1 74 ? 23.059 -9.287 -19.315 1.00 77.38 74 SER A C 1
ATOM 597 O O . SER A 1 74 ? 23.622 -9.020 -18.251 1.00 77.38 74 SER A O 1
ATOM 599 N N . PRO A 1 75 ? 23.356 -10.411 -19.993 1.00 74.06 75 PRO A N 1
ATOM 600 C CA . PRO A 1 75 ? 24.365 -11.337 -19.514 1.00 74.06 75 PRO A CA 1
ATOM 601 C C . PRO A 1 75 ? 25.709 -10.615 -19.463 1.00 74.06 75 PRO A C 1
ATOM 603 O O . PRO A 1 75 ? 26.255 -10.223 -20.498 1.00 74.06 75 PRO A O 1
ATOM 606 N N . THR A 1 76 ? 26.254 -10.451 -18.259 1.00 66.19 76 THR A N 1
ATOM 607 C CA . THR A 1 76 ? 27.634 -10.009 -18.080 1.00 66.19 76 THR A CA 1
ATOM 608 C C . THR A 1 76 ? 28.504 -10.990 -18.861 1.00 66.19 76 THR A C 1
ATOM 610 O O . THR A 1 76 ? 28.417 -12.200 -18.640 1.00 66.19 76 THR A O 1
ATOM 613 N N . GLY A 1 7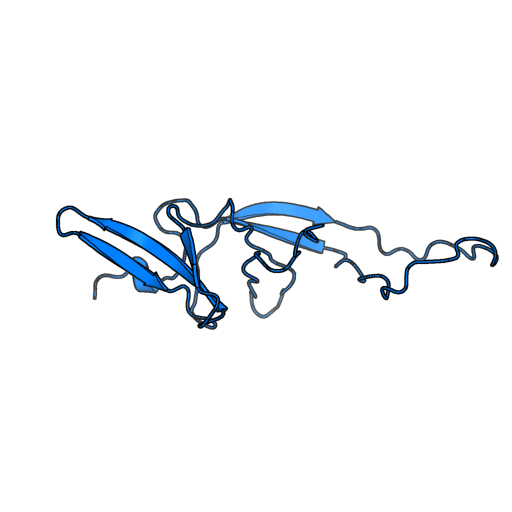7 ? 29.251 -10.483 -19.850 1.00 65.88 77 GLY A N 1
ATOM 614 C CA . GLY A 1 77 ? 30.041 -11.296 -20.784 1.00 65.88 77 GLY A CA 1
ATOM 615 C C . GLY A 1 77 ? 30.954 -12.297 -20.064 1.00 65.88 77 GLY A C 1
ATOM 616 O O . GLY A 1 77 ? 31.134 -12.178 -18.855 1.00 65.88 77 GLY A O 1
ATOM 617 N N . PRO A 1 78 ? 31.537 -13.287 -20.768 1.00 60.44 78 PRO A N 1
ATOM 618 C CA . PRO A 1 78 ? 32.222 -14.418 -20.143 1.00 60.44 78 PRO A CA 1
ATOM 619 C C . PRO A 1 78 ? 33.375 -13.937 -19.251 1.00 60.44 78 PRO A C 1
ATOM 621 O O . PRO A 1 78 ? 34.493 -13.729 -19.718 1.00 60.44 78 PRO A O 1
ATOM 624 N N . SER A 1 79 ? 33.097 -13.734 -17.965 1.00 51.91 79 SER A N 1
ATOM 625 C CA . SER A 1 79 ? 34.111 -13.436 -16.973 1.00 51.91 79 SER A CA 1
ATOM 626 C C . SER A 1 79 ? 34.714 -14.772 -16.596 1.00 51.91 79 SER A C 1
ATOM 628 O O . SER A 1 79 ? 34.018 -15.676 -16.127 1.00 51.91 79 SER A O 1
ATOM 630 N N . SER A 1 80 ? 35.999 -14.915 -16.906 1.00 47.75 80 SER A N 1
ATOM 631 C CA . SER A 1 80 ? 36.812 -16.036 -16.468 1.00 47.75 80 SER A CA 1
ATOM 632 C C . SER A 1 80 ? 36.547 -16.305 -14.989 1.00 47.75 80 SER A C 1
ATOM 634 O O . SER A 1 80 ? 36.442 -15.379 -14.185 1.00 47.75 80 SER A O 1
ATOM 636 N N . ALA A 1 81 ? 36.441 -17.588 -14.656 1.00 51.28 81 ALA A N 1
ATOM 637 C CA . ALA A 1 81 ? 36.533 -18.062 -13.289 1.00 51.28 81 ALA A CA 1
ATOM 638 C C . ALA A 1 81 ? 37.713 -17.393 -12.558 1.00 51.28 81 ALA A C 1
ATOM 640 O O . ALA A 1 81 ? 38.711 -17.063 -13.200 1.00 51.28 81 ALA A O 1
ATOM 641 N N . GLU A 1 82 ? 37.585 -17.306 -11.226 1.00 46.88 82 GLU A N 1
ATOM 642 C CA . GLU A 1 82 ? 38.526 -16.729 -10.245 1.00 46.88 82 GLU A CA 1
ATOM 643 C C . GLU A 1 82 ? 38.270 -15.221 -10.033 1.00 46.88 82 GLU A C 1
ATOM 645 O O . GLU A 1 82 ? 38.599 -14.397 -10.870 1.00 46.88 82 GLU A O 1
ATOM 650 N N . VAL A 1 83 ? 37.639 -14.730 -8.962 1.00 44.59 83 VAL A N 1
ATOM 651 C CA . VAL A 1 83 ? 37.730 -15.062 -7.534 1.00 44.59 83 VAL A CA 1
ATOM 652 C C . VAL A 1 83 ? 36.557 -14.390 -6.803 1.00 44.59 83 VAL A C 1
ATOM 654 O O . VAL A 1 83 ? 36.432 -13.172 -6.860 1.00 44.59 83 VAL A O 1
ATOM 657 N N . ALA A 1 84 ? 35.751 -15.157 -6.067 1.00 38.78 84 ALA A N 1
ATOM 658 C CA . ALA A 1 84 ? 35.042 -14.695 -4.867 1.00 38.78 84 ALA A CA 1
ATOM 659 C C . ALA A 1 84 ? 34.484 -15.917 -4.127 1.00 38.78 84 ALA A C 1
ATOM 661 O O . ALA A 1 84 ? 33.377 -16.386 -4.377 1.00 38.78 84 ALA A O 1
ATOM 662 N N . SER A 1 85 ? 35.297 -16.467 -3.230 1.00 41.22 85 SER A N 1
ATOM 663 C CA . SER A 1 85 ? 34.808 -17.354 -2.185 1.00 41.22 85 SER A CA 1
ATOM 664 C C . SER A 1 85 ? 33.836 -16.592 -1.278 1.00 41.22 85 SER A C 1
ATOM 666 O O . SER A 1 85 ? 34.115 -15.458 -0.891 1.00 41.22 85 SER A O 1
ATOM 668 N N . THR A 1 86 ? 32.765 -17.284 -0.886 1.00 39.84 86 THR A N 1
ATOM 669 C CA . THR A 1 86 ? 31.867 -16.971 0.238 1.00 39.84 86 THR A CA 1
ATOM 670 C C . THR A 1 86 ? 30.797 -15.907 -0.022 1.00 39.84 86 THR A C 1
ATOM 672 O O . THR A 1 86 ? 30.911 -14.768 0.417 1.00 39.84 86 THR A O 1
ATOM 675 N N . SER A 1 87 ? 29.691 -16.323 -0.639 1.00 35.69 87 SER A N 1
ATOM 676 C CA . SER A 1 87 ? 28.332 -16.116 -0.106 1.00 35.69 87 SER A CA 1
ATOM 677 C C . SER A 1 87 ? 27.381 -17.052 -0.850 1.00 35.69 87 SER A C 1
ATOM 679 O O . SER A 1 87 ? 27.114 -16.890 -2.035 1.00 35.69 87 SER A O 1
ATOM 681 N N . GLU A 1 88 ? 26.951 -18.095 -0.149 1.00 36.75 88 GLU A N 1
ATOM 682 C CA . GLU A 1 88 ? 25.935 -19.053 -0.571 1.00 36.75 88 GLU A CA 1
ATOM 683 C C . GLU A 1 88 ? 24.557 -18.392 -0.430 1.00 36.75 88 GLU A C 1
ATOM 685 O O . GLU A 1 88 ? 23.815 -18.655 0.505 1.00 36.75 88 GLU A O 1
ATOM 690 N N . GLU A 1 89 ? 24.226 -17.483 -1.342 1.00 35.69 89 GLU A N 1
ATOM 691 C CA . GLU A 1 89 ? 22.838 -17.192 -1.688 1.00 35.69 89 GLU A CA 1
ATOM 692 C C . GLU A 1 89 ? 22.751 -17.298 -3.214 1.00 35.69 89 GLU A C 1
ATOM 694 O O . GLU A 1 89 ? 23.616 -16.751 -3.908 1.00 35.69 89 GLU A O 1
ATOM 699 N N . PRO A 1 90 ? 21.777 -18.038 -3.782 1.00 36.78 90 PRO A N 1
ATOM 700 C CA . PRO A 1 90 ? 21.554 -17.980 -5.222 1.00 36.78 90 PRO A CA 1
ATOM 701 C C . PRO A 1 90 ? 21.406 -16.500 -5.592 1.00 36.78 90 PRO A C 1
ATOM 703 O O . PRO A 1 90 ? 20.755 -15.781 -4.828 1.00 36.78 90 PRO A O 1
ATOM 706 N N . PRO A 1 91 ? 21.993 -16.015 -6.705 1.00 44.31 91 PRO A N 1
ATOM 707 C CA . PRO A 1 91 ? 21.769 -14.641 -7.118 1.00 44.31 91 PRO A CA 1
ATOM 708 C C . PRO A 1 91 ? 20.256 -14.484 -7.210 1.00 44.31 91 PRO A C 1
ATOM 710 O O . PRO A 1 91 ? 19.622 -15.141 -8.044 1.00 44.31 91 PRO A O 1
ATOM 713 N N . LYS A 1 92 ? 19.661 -13.706 -6.293 1.00 48.09 92 LYS A N 1
ATOM 714 C CA . LYS A 1 92 ? 18.282 -13.256 -6.438 1.00 48.09 92 LYS A CA 1
ATOM 715 C C . LYS A 1 92 ? 18.284 -12.634 -7.818 1.00 48.09 92 LYS A C 1
ATOM 717 O O . LYS A 1 92 ? 18.984 -11.654 -8.042 1.00 48.09 92 LYS A O 1
ATOM 722 N N . LYS A 1 93 ? 17.642 -13.299 -8.777 1.00 54.47 93 LYS A N 1
ATOM 723 C CA . LYS A 1 93 ? 17.387 -12.714 -10.083 1.00 54.47 93 LYS A CA 1
ATOM 724 C C . LYS A 1 93 ? 16.478 -11.543 -9.770 1.00 54.47 93 LYS A C 1
ATOM 726 O O . LYS A 1 93 ? 15.280 -11.743 -9.610 1.00 54.47 93 LYS A O 1
ATOM 731 N N . GLU A 1 94 ? 17.077 -10.387 -9.515 1.00 64.06 94 GLU A N 1
ATOM 732 C CA . GLU A 1 94 ? 16.341 -9.161 -9.279 1.00 64.06 94 GLU A CA 1
ATOM 733 C C . GLU A 1 94 ? 15.448 -8.977 -10.498 1.00 64.06 94 GLU A C 1
ATOM 735 O O . GLU A 1 94 ? 15.895 -9.161 -11.639 1.00 64.06 94 GLU A O 1
ATOM 740 N N . ALA A 1 95 ? 14.160 -8.752 -10.252 1.00 78.81 95 ALA A N 1
ATOM 741 C CA . ALA A 1 95 ? 13.221 -8.584 -11.337 1.00 78.81 95 ALA A CA 1
ATOM 742 C C . ALA A 1 95 ? 13.716 -7.419 -12.208 1.00 78.81 95 ALA A C 1
ATOM 744 O O . ALA A 1 95 ? 14.063 -6.362 -11.674 1.00 78.81 95 ALA A O 1
ATOM 745 N N . PRO A 1 96 ? 13.778 -7.586 -13.542 1.00 86.81 96 PRO A N 1
ATOM 746 C CA . PRO A 1 96 ? 14.290 -6.546 -14.434 1.00 86.81 96 PRO A CA 1
ATOM 747 C C . PRO A 1 96 ? 13.477 -5.253 -14.337 1.00 86.81 96 PRO A C 1
ATOM 749 O O . PRO A 1 96 ? 13.973 -4.192 -14.704 1.00 86.81 96 PRO A O 1
ATOM 752 N N . TYR A 1 97 ? 12.240 -5.350 -13.850 1.00 88.88 97 TYR A N 1
ATOM 753 C CA . TYR A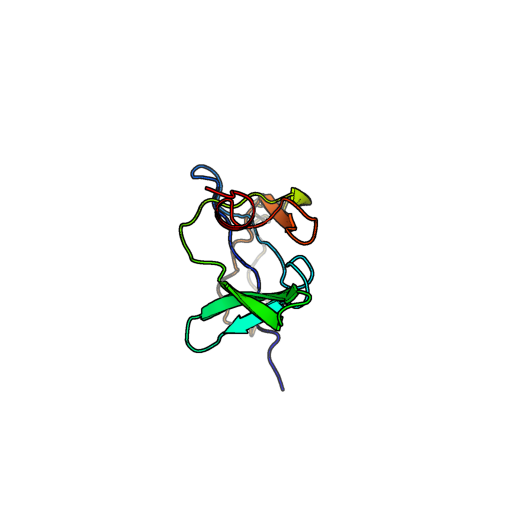 1 97 ? 11.390 -4.226 -13.520 1.00 88.88 97 TYR A CA 1
ATOM 754 C C . TYR A 1 97 ? 10.705 -4.482 -12.181 1.00 88.88 97 TYR A C 1
ATOM 756 O O . TYR A 1 97 ? 10.074 -5.520 -12.012 1.00 88.88 97 TYR A O 1
ATOM 764 N N . THR A 1 98 ? 10.841 -3.551 -11.242 1.00 90.94 98 THR A N 1
ATOM 765 C CA . THR A 1 98 ? 10.190 -3.601 -9.928 1.00 90.94 98 THR A CA 1
ATOM 766 C C . THR A 1 98 ? 9.480 -2.280 -9.667 1.00 90.94 98 THR A C 1
ATOM 768 O O . THR A 1 98 ? 10.017 -1.210 -9.962 1.00 90.94 98 THR A O 1
ATOM 771 N N . LEU A 1 99 ? 8.285 -2.351 -9.090 1.00 92.94 99 LEU A N 1
ATOM 772 C CA . LEU A 1 99 ? 7.502 -1.190 -8.682 1.00 92.94 99 LEU A CA 1
ATOM 773 C C . LEU A 1 99 ? 7.408 -1.103 -7.164 1.00 92.94 99 LEU A C 1
ATOM 775 O O . LEU A 1 99 ? 7.177 -2.103 -6.481 1.00 92.94 99 LEU A O 1
ATOM 779 N N . VAL A 1 100 ? 7.511 0.116 -6.644 1.00 93.00 100 VAL A N 1
ATOM 780 C CA . VAL A 1 100 ? 7.279 0.407 -5.231 1.00 93.00 100 VAL A CA 1
ATOM 781 C C . VAL A 1 100 ? 5.964 1.162 -5.095 1.00 93.00 100 VAL A C 1
ATOM 783 O O . VAL A 1 100 ? 5.755 2.214 -5.708 1.00 93.00 100 VAL A O 1
ATOM 786 N N . GLY A 1 101 ? 5.056 0.601 -4.303 1.00 93.31 101 GLY A N 1
ATOM 787 C CA . GLY A 1 101 ? 3.744 1.172 -4.026 1.00 93.31 101 GLY A CA 1
ATOM 788 C C . GLY A 1 101 ? 3.661 1.864 -2.665 1.00 93.31 101 GLY A C 1
ATOM 789 O O . GLY A 1 101 ? 4.489 1.650 -1.789 1.00 93.31 101 GLY A O 1
ATOM 790 N N . SER A 1 102 ? 2.617 2.662 -2.472 1.00 93.50 102 SER A N 1
ATOM 791 C CA . SER A 1 102 ? 2.233 3.260 -1.194 1.00 93.50 102 SER A CA 1
ATOM 792 C C . SER A 1 102 ? 0.718 3.232 -1.020 1.00 93.50 102 SER A C 1
ATOM 794 O O . SER A 1 102 ? -0.031 3.356 -1.995 1.00 93.50 102 SER A O 1
ATOM 796 N N . ILE A 1 103 ? 0.274 3.083 0.227 1.00 93.69 103 ILE A N 1
ATOM 797 C CA . ILE A 1 103 ? -1.137 3.141 0.633 1.00 93.69 103 ILE A CA 1
ATOM 798 C C . ILE A 1 103 ? -1.374 4.103 1.800 1.00 93.69 103 ILE A C 1
ATOM 800 O O . ILE A 1 103 ? -2.461 4.116 2.365 1.00 93.69 103 ILE A O 1
ATOM 804 N N . SER A 1 104 ? -0.386 4.923 2.161 1.00 91.19 104 SER A N 1
ATOM 805 C CA . SER A 1 104 ? -0.458 5.821 3.320 1.00 91.19 104 SER A CA 1
ATOM 806 C C . SER A 1 104 ? -1.452 6.982 3.172 1.00 91.19 104 SER A C 1
ATOM 808 O O . SER A 1 104 ? -1.784 7.635 4.159 1.00 91.19 104 SER A O 1
ATOM 810 N N . GLU A 1 105 ? -1.938 7.253 1.957 1.00 88.62 105 GLU A N 1
ATOM 811 C CA . GLU A 1 105 ? -2.910 8.315 1.684 1.00 88.62 105 GLU A CA 1
ATOM 812 C C . GLU A 1 105 ? -4.363 7.830 1.897 1.00 88.62 105 GLU A C 1
ATOM 814 O O . GLU A 1 105 ? -4.683 6.671 1.613 1.00 88.62 105 GLU A O 1
ATOM 819 N N . PRO A 1 106 ? -5.281 8.706 2.353 1.00 86.62 106 PRO A N 1
ATOM 820 C CA . PRO A 1 106 ? -6.687 8.348 2.520 1.00 86.62 106 PRO A CA 1
ATOM 821 C C . PRO A 1 106 ? -7.333 7.970 1.179 1.00 86.62 106 PRO A C 1
ATOM 823 O O . PRO A 1 106 ? -7.120 8.629 0.160 1.00 86.62 106 PRO A O 1
ATOM 826 N N . GLY A 1 107 ? -8.154 6.920 1.181 1.00 86.69 107 GLY A N 1
ATOM 827 C CA . GLY A 1 107 ? -8.753 6.329 -0.020 1.00 86.69 107 GLY A CA 1
ATOM 828 C C . GLY A 1 107 ? -7.925 5.211 -0.670 1.00 86.69 107 GLY A C 1
ATOM 829 O O . GLY A 1 107 ? -8.371 4.651 -1.678 1.00 86.69 107 GLY A O 1
ATOM 830 N N . LEU A 1 108 ? -6.744 4.891 -0.123 1.00 91.31 108 LEU A N 1
ATOM 831 C CA . LEU A 1 108 ? -5.891 3.762 -0.518 1.00 91.31 108 LEU A CA 1
ATOM 832 C C . LEU A 1 108 ? -5.969 2.606 0.495 1.00 91.31 108 LEU A C 1
ATOM 834 O O . LEU A 1 108 ? -6.562 2.734 1.560 1.00 91.31 108 LEU A O 1
ATOM 838 N N . GLY A 1 109 ? -5.377 1.461 0.173 1.00 90.31 109 GLY A N 1
ATOM 839 C CA . GLY A 1 109 ? -5.540 0.219 0.929 1.00 90.31 109 GLY A CA 1
ATOM 840 C C . GLY A 1 109 ? -6.718 -0.600 0.408 1.00 90.31 109 GLY A C 1
ATOM 841 O O . GLY A 1 109 ? -7.071 -0.496 -0.770 1.00 90.31 109 GLY A O 1
ATOM 842 N N . LEU A 1 110 ? -7.310 -1.435 1.256 1.00 89.88 110 LEU A N 1
ATOM 843 C CA . LEU A 1 110 ? -8.379 -2.343 0.838 1.00 89.88 110 LEU A CA 1
ATOM 844 C C . LEU A 1 110 ? -9.638 -1.562 0.445 1.00 89.88 110 LEU A C 1
ATOM 846 O O . LEU A 1 110 ? -10.022 -0.589 1.095 1.00 89.88 110 LEU A O 1
ATOM 850 N N . LEU A 1 111 ? -10.312 -1.999 -0.623 1.00 88.12 111 LEU A N 1
ATOM 851 C CA . LEU A 1 111 ? -11.575 -1.391 -1.065 1.00 88.12 111 LEU A CA 1
ATOM 852 C C . LEU A 1 111 ? -12.671 -1.470 0.010 1.00 88.12 111 LEU A C 1
ATOM 854 O O . LEU A 1 111 ? -13.505 -0.563 0.112 1.00 88.12 111 LEU A O 1
ATOM 858 N N . SER A 1 112 ? -12.651 -2.535 0.813 1.00 86.31 112 SER A N 1
ATOM 859 C CA . SER A 1 112 ? -13.587 -2.784 1.912 1.00 86.31 112 SER A CA 1
ATOM 860 C C . SER A 1 112 ? -13.531 -1.698 2.993 1.00 86.31 112 SER A C 1
ATOM 862 O O . SER A 1 112 ? -14.561 -1.374 3.574 1.00 86.31 112 SER A O 1
ATOM 864 N N . TRP A 1 113 ? -12.384 -1.043 3.197 1.00 86.25 113 TRP A N 1
ATOM 865 C CA . TRP A 1 113 ? -12.226 0.009 4.211 1.00 86.25 113 TRP A CA 1
ATOM 866 C C . TRP A 1 113 ? -12.976 1.303 3.885 1.00 86.25 113 TRP A C 1
ATOM 868 O O . TRP A 1 113 ? -13.343 2.060 4.780 1.00 86.25 113 TRP A O 1
ATOM 878 N N . TRP A 1 114 ? -13.205 1.574 2.599 1.00 84.44 114 TRP A N 1
ATOM 879 C CA . TRP A 1 114 ? -13.757 2.850 2.127 1.00 84.44 114 TRP A CA 1
ATOM 880 C C . TRP A 1 114 ? -15.211 2.753 1.675 1.00 84.44 114 TRP A C 1
ATOM 882 O O . TRP A 1 114 ? -15.821 3.765 1.324 1.00 84.44 114 TRP A O 1
ATOM 892 N N . THR A 1 115 ? -15.769 1.546 1.627 1.00 79.31 115 THR A N 1
ATOM 893 C CA . THR A 1 115 ? -17.139 1.319 1.173 1.00 79.31 115 THR A CA 1
ATOM 894 C C . THR A 1 115 ? -18.061 1.176 2.377 1.00 79.31 115 THR A C 1
ATOM 896 O O . THR A 1 115 ? -18.088 0.153 3.047 1.00 79.31 115 THR A O 1
ATOM 899 N N . SER A 1 116 ? -18.848 2.219 2.655 1.00 59.41 116 SER A N 1
ATOM 900 C CA . SER A 1 116 ? -19.996 2.087 3.555 1.00 59.41 116 SER A CA 1
ATOM 901 C C . SER A 1 116 ? -21.118 1.419 2.766 1.00 59.41 116 SER A C 1
ATOM 903 O O . SER A 1 116 ? -21.691 2.046 1.872 1.00 59.41 116 SER A O 1
ATOM 905 N N . SER A 1 117 ? -21.395 0.148 3.046 1.00 45.22 117 SER A N 1
ATOM 906 C CA . SER A 1 117 ? -22.62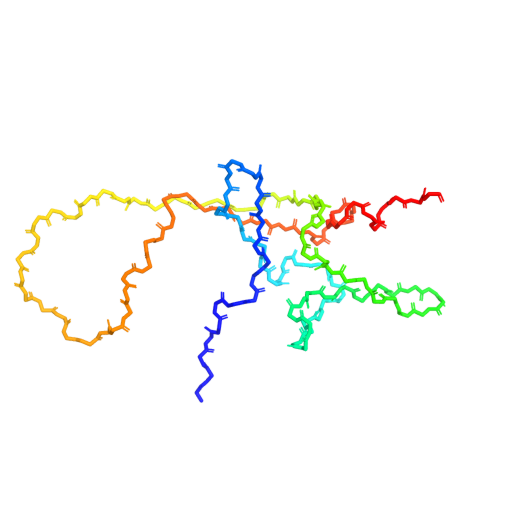3 -0.510 2.580 1.00 45.22 117 SER A CA 1
ATOM 907 C C . SER A 1 117 ? -23.851 0.050 3.284 1.00 45.22 117 SER A C 1
ATOM 909 O O . SER A 1 117 ? -23.747 0.239 4.519 1.00 45.22 117 SER A O 1
#

Foldseek 3Di:
DDDPDPLQWDWDDPPVDTQETEHPVQEAPPWDQDPVVRWIWHFDQDPVGTDTDTQDPPADWAWAFDDKDADDPPPPPDDDDDDDPDDPDDPPPNPRIHTYIHQHDPPTGGPVVVDDD

Radius of gyration: 18.7 Å; chains: 1; bounding box: 61×28×41 Å

Secondary structure (DSSP, 8-state):
-----TT-SEEE--SS---EEE-GGGSPSSEEEETTTTEEEEEEEETTEEEEEE--TTS-EE-EEEEEEE----------S-------S------SEEEEEE--STT-EEHHHH---

pLDDT: mean 77.48, std 18.82, range [29.77, 94.88]

InterPro domains:
  IPR012340 Nucleic acid-binding, OB-fold [G3DSA:2.40.50.140] (2-115)
  IPR012340 Nucleic acid-binding, OB-fold [SSF50249] (11-110)
  IPR013238 RNA polymerase III, subunit Rpc25 [PF08292] (3-114)
  IPR045113 RNA polymerase subunit Rpb7-like [PTHR12709] (13-102)

Sequence (117 aa):
MVSPCPLLSLPVSLGFFEDILIPPESLQQPAKFDDAEQVWVWEYETEEGAHDLYMDTGEEIRFRVVDESFVDTSPTGPSSAEVASTSEEPPKKEAPYTLVGSISEPGLGLLSWWTSS

Organism: Myotis myotis (NCBI:txid51298)